Protein AF-A0A8J5BBD2-F1 (afdb_monomer_lite)

Structure (mmCIF, N/CA/C/O backbone):
data_AF-A0A8J5BBD2-F1
#
_entry.id   AF-A0A8J5BBD2-F1
#
loop_
_atom_site.group_PDB
_atom_site.id
_atom_site.type_symbol
_atom_site.label_atom_id
_atom_site.label_alt_id
_atom_site.label_comp_id
_atom_site.label_asym_id
_atom_site.label_entity_id
_atom_site.label_seq_id
_atom_site.pdbx_PDB_ins_code
_atom_site.Cartn_x
_atom_site.Cartn_y
_atom_site.Cartn_z
_atom_site.occupancy
_atom_site.B_iso_or_equiv
_atom_site.auth_seq_id
_atom_site.auth_comp_id
_atom_site.auth_asym_id
_atom_site.auth_atom_id
_atom_site.pdbx_PDB_model_num
ATOM 1 N N . MET A 1 1 ? -19.517 -0.567 21.849 1.00 60.59 1 MET A N 1
ATOM 2 C CA . MET A 1 1 ? -18.810 -1.798 21.430 1.00 60.59 1 MET A CA 1
ATOM 3 C C . MET A 1 1 ? -17.447 -1.810 22.095 1.00 60.59 1 MET A C 1
ATOM 5 O O . MET A 1 1 ? -16.846 -0.747 22.181 1.00 60.59 1 MET A O 1
ATOM 9 N N . LEU A 1 2 ? -16.994 -2.962 22.592 1.00 82.56 2 LEU A N 1
ATOM 10 C CA . LEU A 1 2 ? -15.661 -3.104 23.187 1.00 82.56 2 LEU A CA 1
ATOM 11 C C . LEU A 1 2 ? -14.593 -3.055 22.074 1.00 82.56 2 LEU A C 1
ATOM 13 O O . LEU A 1 2 ? -14.737 -3.802 21.104 1.00 82.56 2 LEU A O 1
ATOM 17 N N . PRO A 1 3 ? -13.552 -2.207 22.188 1.00 83.00 3 PRO A N 1
ATOM 18 C CA . PRO A 1 3 ? -12.470 -2.091 21.202 1.00 83.00 3 PRO A CA 1
ATOM 19 C C . PRO A 1 3 ? -11.831 -3.432 20.818 1.00 83.00 3 PRO A C 1
ATOM 21 O O . PRO A 1 3 ? -11.621 -3.709 19.642 1.00 83.00 3 PRO A O 1
ATOM 24 N N . GLU A 1 4 ? -11.633 -4.308 21.802 1.00 87.38 4 GLU A N 1
ATOM 25 C CA . GLU A 1 4 ? -11.024 -5.635 21.637 1.00 87.38 4 GLU A CA 1
ATOM 26 C C . GLU A 1 4 ? -11.840 -6.561 20.723 1.00 87.38 4 GLU A C 1
ATOM 28 O O . GLU A 1 4 ? -11.290 -7.353 19.958 1.00 87.38 4 GLU A O 1
ATOM 33 N N . LEU A 1 5 ? -13.173 -6.454 20.774 1.00 90.56 5 LEU A N 1
ATOM 34 C CA . LEU A 1 5 ? -14.051 -7.248 19.917 1.00 90.56 5 LEU A CA 1
ATOM 35 C C . LEU A 1 5 ? -13.937 -6.796 18.459 1.00 90.56 5 LEU A C 1
ATOM 37 O O . LEU A 1 5 ? -13.921 -7.631 17.559 1.00 90.56 5 LEU A O 1
ATOM 41 N N . ILE A 1 6 ? -13.838 -5.484 18.233 1.00 90.50 6 ILE A N 1
ATOM 42 C CA . ILE A 1 6 ? -13.680 -4.908 16.894 1.00 90.50 6 ILE A CA 1
ATOM 43 C C . ILE A 1 6 ? -12.354 -5.362 16.293 1.00 90.50 6 ILE A C 1
ATOM 45 O O . ILE A 1 6 ? -12.335 -5.829 15.160 1.00 90.50 6 ILE A O 1
ATOM 49 N N . GLU A 1 7 ? -11.266 -5.288 17.055 1.00 89.19 7 GLU A N 1
ATOM 50 C CA . GLU A 1 7 ? -9.947 -5.713 16.586 1.00 89.19 7 GLU A CA 1
ATOM 51 C C . GLU A 1 7 ? -9.931 -7.202 16.210 1.00 89.19 7 GLU A C 1
ATOM 53 O O . GLU A 1 7 ? -9.423 -7.576 15.153 1.00 89.19 7 GLU A O 1
ATOM 58 N N . ARG A 1 8 ? -10.598 -8.052 17.002 1.00 91.88 8 ARG A N 1
ATOM 59 C CA . ARG A 1 8 ? -10.740 -9.481 16.697 1.00 91.88 8 ARG A CA 1
ATOM 60 C C . ARG A 1 8 ? -11.561 -9.742 15.435 1.00 91.88 8 ARG A C 1
ATOM 62 O O . ARG A 1 8 ? -11.187 -10.606 14.648 1.00 91.88 8 ARG A O 1
ATOM 69 N N . ILE A 1 9 ? -12.645 -8.993 15.219 1.00 93.06 9 ILE A N 1
ATOM 70 C CA . ILE A 1 9 ? -13.438 -9.071 13.981 1.00 93.06 9 ILE A CA 1
ATOM 71 C C . ILE A 1 9 ? -12.584 -8.634 12.784 1.00 93.06 9 ILE A C 1
ATOM 73 O O . ILE A 1 9 ? -12.526 -9.351 11.789 1.00 93.06 9 ILE A O 1
ATOM 77 N N . CYS A 1 10 ? -11.857 -7.518 12.895 1.00 93.06 10 CYS A N 1
ATOM 78 C CA . CYS A 1 10 ? -10.941 -7.042 11.854 1.00 93.06 10 CYS A CA 1
ATOM 79 C C . CYS A 1 10 ? -9.817 -8.043 11.548 1.00 93.06 10 CYS A C 1
ATOM 81 O O . CYS A 1 10 ? -9.357 -8.114 10.412 1.00 93.06 10 CYS A O 1
ATOM 83 N N . GLY A 1 11 ? -9.421 -8.872 12.518 1.00 92.12 11 GLY A N 1
ATOM 84 C CA . GLY A 1 11 ? -8.495 -9.985 12.304 1.00 92.12 11 GLY A CA 1
ATOM 85 C C . GLY A 1 11 ? -8.996 -11.028 11.295 1.00 92.12 11 GLY A C 1
ATOM 86 O O . GLY A 1 11 ? -8.183 -11.684 10.646 1.00 92.12 11 GLY A O 1
ATOM 87 N N . HIS A 1 12 ? -10.309 -11.146 11.095 1.00 94.38 12 HIS A N 1
ATOM 88 C CA . HIS A 1 12 ? -10.918 -12.072 10.134 1.00 94.38 12 HIS A CA 1
ATOM 8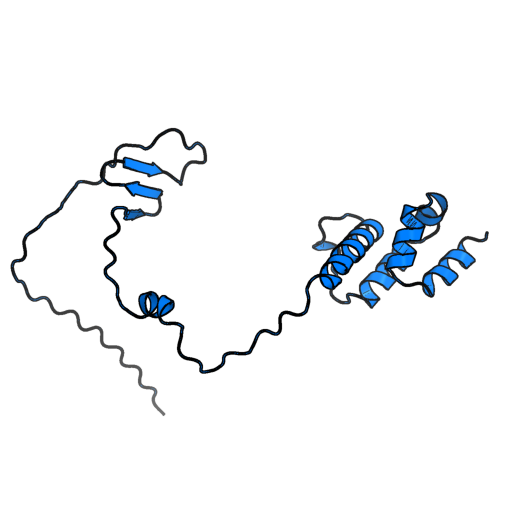9 C C . HIS A 1 12 ? -11.294 -11.430 8.792 1.00 94.38 12 HIS A C 1
ATOM 91 O O . HIS A 1 12 ? -11.623 -12.157 7.861 1.00 94.38 12 HIS A O 1
ATOM 97 N N . LEU A 1 13 ? -11.234 -10.103 8.681 1.00 94.00 13 LEU A N 1
ATOM 98 C CA . LEU A 1 13 ? -11.551 -9.378 7.449 1.00 94.00 13 LEU A CA 1
ATOM 99 C C . LEU A 1 13 ? -10.350 -9.312 6.497 1.00 94.00 13 LEU A C 1
ATOM 101 O O . LEU A 1 13 ? -9.197 -9.465 6.921 1.00 94.00 13 LEU A O 1
ATOM 105 N N . GLU A 1 14 ? -10.620 -9.066 5.217 1.00 92.88 14 GLU A N 1
ATOM 106 C CA . GLU A 1 14 ? -9.584 -8.772 4.223 1.00 92.88 14 GLU A CA 1
ATOM 107 C C . GLU A 1 14 ? -8.997 -7.371 4.440 1.00 92.88 14 GLU A C 1
ATOM 109 O O . GLU A 1 14 ? -9.616 -6.502 5.065 1.00 92.88 14 GLU A O 1
ATOM 114 N N . LEU A 1 15 ? -7.786 -7.127 3.927 1.00 94.00 15 LEU A N 1
ATOM 115 C CA . LEU A 1 15 ? -7.122 -5.833 4.087 1.00 94.00 15 LEU A CA 1
ATOM 116 C C . LEU A 1 15 ? -7.965 -4.686 3.510 1.00 94.00 15 LEU A C 1
ATOM 118 O O . LEU A 1 15 ? -8.046 -3.619 4.123 1.00 94.00 15 LEU A O 1
ATOM 122 N N . ALA A 1 16 ? -8.619 -4.919 2.368 1.00 93.31 16 ALA A N 1
ATOM 123 C CA . ALA A 1 16 ? -9.485 -3.943 1.714 1.00 93.31 16 ALA A CA 1
ATOM 124 C C . ALA A 1 16 ? -10.644 -3.503 2.622 1.00 93.31 16 ALA A C 1
ATOM 126 O O . ALA A 1 16 ? -10.824 -2.306 2.851 1.00 93.31 16 ALA A O 1
ATOM 127 N N . ASP A 1 17 ? -11.350 -4.456 3.233 1.00 94.06 17 ASP A N 1
ATOM 128 C CA . ASP A 1 17 ? -12.461 -4.177 4.148 1.00 94.06 17 ASP A CA 1
ATOM 129 C C . ASP A 1 17 ? -12.003 -3.401 5.386 1.00 94.06 17 ASP A C 1
ATOM 131 O O . ASP A 1 17 ? -12.654 -2.445 5.819 1.00 94.06 17 ASP A O 1
ATOM 135 N N . VAL A 1 18 ? -10.854 -3.780 5.958 1.00 94.56 18 VAL A N 1
ATOM 136 C CA . VAL A 1 18 ? -10.268 -3.087 7.114 1.00 94.56 18 VAL A CA 1
ATOM 137 C C . VAL A 1 18 ? -9.934 -1.637 6.758 1.00 94.56 18 VAL A C 1
ATOM 139 O O . VAL A 1 18 ? -10.244 -0.721 7.526 1.00 94.56 18 VAL A O 1
ATOM 142 N N . VAL A 1 19 ? -9.345 -1.400 5.584 1.00 94.81 19 VAL A N 1
ATOM 143 C CA . VAL A 1 19 ? -9.064 -0.051 5.076 1.00 94.81 19 VAL A CA 1
ATOM 144 C C . VAL A 1 19 ? -10.360 0.742 4.889 1.00 94.81 19 VAL A C 1
ATOM 146 O O . VAL A 1 19 ? -10.452 1.872 5.380 1.00 94.81 19 VAL A O 1
ATOM 149 N N . SER A 1 20 ? -11.383 0.162 4.256 1.00 94.50 20 SER A N 1
ATOM 150 C CA . SER A 1 20 ? -12.684 0.811 4.056 1.00 94.50 20 SER A CA 1
ATOM 151 C C . SER A 1 20 ? -13.357 1.173 5.384 1.00 94.50 20 SER A C 1
ATOM 153 O O . SER A 1 20 ? -13.852 2.292 5.551 1.00 94.50 20 SER A O 1
ATOM 155 N N . LEU A 1 21 ? -13.316 0.292 6.387 1.00 94.00 21 LEU A N 1
ATOM 156 C CA . LEU A 1 21 ? -13.835 0.580 7.728 1.00 94.00 21 LEU A CA 1
ATOM 157 C C . LEU A 1 21 ? -13.116 1.766 8.388 1.00 94.00 21 LEU A C 1
ATOM 159 O O . LEU A 1 21 ? -13.760 2.637 8.978 1.00 94.00 21 LEU A O 1
ATOM 163 N N . ARG A 1 22 ? -11.786 1.851 8.258 1.00 94.25 22 ARG A N 1
ATOM 164 C CA . ARG A 1 22 ? -11.008 2.979 8.801 1.00 94.25 22 ARG A CA 1
ATOM 165 C C . ARG A 1 22 ? -11.289 4.296 8.076 1.00 94.25 22 ARG A C 1
ATOM 167 O O . ARG A 1 22 ? -11.224 5.354 8.700 1.00 94.25 22 ARG A O 1
ATOM 174 N N . GLN A 1 23 ? -11.588 4.258 6.780 1.00 92.75 23 GLN A N 1
ATOM 175 C CA . GLN A 1 23 ? -11.899 5.455 5.991 1.00 92.75 23 GLN A CA 1
ATOM 176 C C . GLN A 1 23 ? -13.319 5.977 6.244 1.00 92.75 23 GLN A C 1
ATOM 178 O O . GLN A 1 23 ? -13.534 7.188 6.256 1.00 92.75 23 GLN A O 1
ATOM 183 N N . THR A 1 24 ? -14.276 5.081 6.488 1.00 93.44 24 THR A N 1
ATOM 184 C CA . THR A 1 24 ? -15.694 5.434 6.668 1.00 93.44 24 THR A CA 1
ATOM 185 C C . THR A 1 24 ? -16.002 6.061 8.025 1.00 93.44 24 THR A C 1
ATOM 187 O O . THR A 1 24 ? -16.897 6.899 8.118 1.00 93.44 24 THR A O 1
ATOM 190 N N . SER A 1 25 ? -15.273 5.702 9.088 1.00 93.12 25 SER A N 1
ATOM 191 C CA . SER A 1 25 ? -15.538 6.225 10.432 1.00 93.12 25 SER A CA 1
ATOM 192 C C . SER A 1 25 ? -14.275 6.568 11.211 1.00 93.12 25 SER A C 1
ATOM 194 O O . SER A 1 25 ? -13.361 5.755 11.360 1.00 93.12 25 SER A O 1
ATOM 196 N N . ARG A 1 26 ? -14.275 7.757 11.833 1.00 92.25 26 ARG A N 1
ATOM 197 C CA . ARG A 1 26 ? -13.212 8.178 12.764 1.00 92.25 26 ARG A CA 1
ATOM 198 C C . ARG A 1 26 ? -13.074 7.234 13.958 1.00 92.25 26 ARG A C 1
ATOM 200 O O . ARG A 1 26 ? -11.960 7.030 14.427 1.00 92.25 26 ARG A O 1
ATOM 207 N N . PHE A 1 27 ? -14.180 6.650 14.419 1.00 92.38 27 PHE A N 1
ATOM 208 C CA . PHE A 1 27 ? -14.172 5.696 15.526 1.00 92.38 27 PHE A CA 1
ATOM 209 C C . PHE A 1 27 ? -13.374 4.434 15.169 1.00 92.38 27 PHE A C 1
ATOM 211 O O . PHE A 1 27 ? -12.467 4.052 15.907 1.00 92.38 27 PHE A O 1
ATOM 218 N N . TYR A 1 28 ? -13.634 3.833 14.003 1.00 91.19 28 TYR A N 1
ATOM 219 C CA . TYR A 1 28 ? -12.882 2.663 13.535 1.00 91.19 28 TYR A CA 1
ATOM 220 C C . TYR A 1 28 ? -11.432 3.003 13.201 1.00 91.19 28 TYR A C 1
ATOM 222 O O . TYR A 1 28 ? -10.539 2.221 13.510 1.00 91.19 28 TYR A O 1
ATOM 230 N N . ARG A 1 29 ? -11.166 4.199 12.664 1.00 91.62 29 ARG A N 1
ATOM 231 C CA . ARG A 1 29 ? -9.795 4.666 12.423 1.00 91.62 29 ARG A CA 1
ATOM 232 C C . ARG A 1 29 ? -8.932 4.667 13.688 1.00 91.62 29 ARG A C 1
ATOM 234 O O . ARG A 1 29 ? -7.753 4.336 13.594 1.00 91.62 29 ARG A O 1
ATOM 241 N N . GLN A 1 30 ? -9.516 5.063 14.821 1.00 91.56 30 GLN A N 1
ATOM 242 C CA . GLN A 1 30 ? -8.848 5.116 16.126 1.00 91.56 30 GLN A CA 1
ATOM 243 C C . GLN A 1 30 ? -8.830 3.762 16.843 1.00 91.56 30 GLN A C 1
ATOM 245 O O . GLN A 1 30 ? -7.887 3.477 17.569 1.00 91.56 30 GLN A O 1
ATOM 250 N N . THR A 1 31 ? -9.869 2.947 16.652 1.00 92.88 31 THR A N 1
ATOM 251 C CA . THR A 1 31 ? -10.009 1.644 17.321 1.00 92.88 31 THR A CA 1
ATOM 252 C C . THR A 1 31 ? -9.133 0.568 16.680 1.00 92.88 31 THR A C 1
ATOM 254 O O . THR A 1 31 ? -8.596 -0.280 17.380 1.00 92.88 31 THR A O 1
ATOM 257 N N . ILE A 1 32 ? -8.985 0.591 15.353 1.00 93.19 32 ILE A N 1
ATOM 258 C CA . ILE A 1 32 ? -8.177 -0.384 14.617 1.00 93.19 32 ILE A CA 1
ATOM 259 C C . ILE A 1 32 ? -6.704 0.019 14.707 1.00 93.19 32 ILE A C 1
ATOM 261 O O . ILE A 1 32 ? -6.317 1.092 14.232 1.00 93.19 32 ILE A O 1
ATOM 265 N N . SER A 1 33 ? -5.895 -0.858 15.300 1.00 93.81 33 SER A N 1
ATOM 266 C CA . SER A 1 33 ? -4.471 -0.633 15.531 1.00 93.81 33 SER A CA 1
ATOM 267 C C . SER A 1 33 ? -3.658 -0.621 14.230 1.00 93.81 33 SER A C 1
ATOM 269 O O . SER A 1 33 ? -3.951 -1.328 13.264 1.00 93.81 33 SER A O 1
ATOM 271 N N . GLU A 1 34 ? -2.588 0.178 14.207 1.00 94.25 34 GLU A N 1
ATOM 272 C CA . GLU A 1 34 ? -1.633 0.189 13.089 1.00 94.25 34 GLU A CA 1
ATOM 273 C C . GLU A 1 34 ? -0.899 -1.155 12.953 1.00 94.25 34 GLU A C 1
ATOM 275 O O . GLU A 1 34 ? -0.560 -1.552 11.841 1.00 94.25 34 GLU A O 1
ATOM 280 N N . SER A 1 35 ? -0.703 -1.885 14.058 1.00 94.50 35 SER A N 1
ATOM 281 C CA . SER A 1 35 ? -0.127 -3.234 14.054 1.00 94.50 35 SER A CA 1
ATOM 282 C C . SER A 1 35 ? -0.996 -4.228 13.294 1.00 94.50 35 SER A C 1
ATOM 284 O O . SER A 1 35 ? -0.467 -4.961 12.468 1.00 94.50 35 SER A O 1
ATOM 286 N N . LEU A 1 36 ? -2.320 -4.210 13.494 1.00 94.69 36 LEU A N 1
ATOM 287 C CA . LEU A 1 36 ? -3.224 -5.097 12.759 1.00 94.69 36 LEU A CA 1
ATOM 288 C C . LEU A 1 36 ? -3.171 -4.814 11.255 1.00 94.69 36 LEU A C 1
ATOM 290 O O . LEU A 1 36 ? -3.122 -5.741 10.450 1.00 94.69 36 LEU A O 1
ATOM 294 N N . VAL A 1 37 ? -3.146 -3.534 10.870 1.00 95.06 37 VAL A N 1
ATOM 295 C CA . VAL A 1 37 ? -3.056 -3.137 9.457 1.00 95.06 37 VAL A CA 1
ATOM 296 C C . VAL A 1 37 ? -1.722 -3.555 8.847 1.00 95.06 37 VAL A C 1
ATOM 298 O O . VAL A 1 37 ? -1.707 -4.072 7.733 1.00 95.06 37 VAL A O 1
ATOM 301 N N . ARG A 1 38 ? -0.615 -3.380 9.575 1.00 95.12 38 ARG A N 1
ATOM 302 C CA . ARG A 1 38 ? 0.701 -3.875 9.163 1.00 95.12 38 ARG A CA 1
ATOM 303 C C . ARG A 1 38 ? 0.675 -5.383 8.940 1.00 95.12 38 ARG A C 1
ATOM 305 O O . ARG A 1 38 ? 1.112 -5.839 7.892 1.00 95.12 38 ARG A O 1
ATOM 312 N N . ASP A 1 39 ? 0.183 -6.144 9.911 1.00 95.25 39 ASP A N 1
ATOM 313 C CA . ASP A 1 39 ? 0.211 -7.606 9.860 1.00 95.25 39 ASP A CA 1
ATOM 314 C C . ASP A 1 39 ? -0.642 -8.123 8.689 1.00 95.25 39 ASP A C 1
ATOM 316 O O . ASP A 1 39 ? -0.215 -9.014 7.958 1.00 95.25 39 ASP A O 1
ATOM 320 N N . LYS A 1 40 ? -1.797 -7.492 8.437 1.00 94.81 40 LYS A N 1
ATOM 321 C CA . LYS A 1 40 ? -2.635 -7.763 7.259 1.00 94.81 40 LYS A CA 1
ATOM 322 C C . LYS A 1 40 ? -1.947 -7.395 5.943 1.00 94.81 40 LYS A C 1
ATOM 324 O O . LYS A 1 40 ? -2.011 -8.168 4.994 1.00 94.81 40 LYS A O 1
ATOM 329 N N . LEU A 1 41 ? -1.265 -6.251 5.880 1.00 93.88 41 LEU A N 1
ATOM 330 C CA . LEU A 1 41 ? -0.525 -5.838 4.686 1.00 93.88 41 LEU A CA 1
ATOM 331 C C . LEU A 1 41 ? 0.625 -6.799 4.377 1.00 93.88 41 LEU A C 1
ATOM 333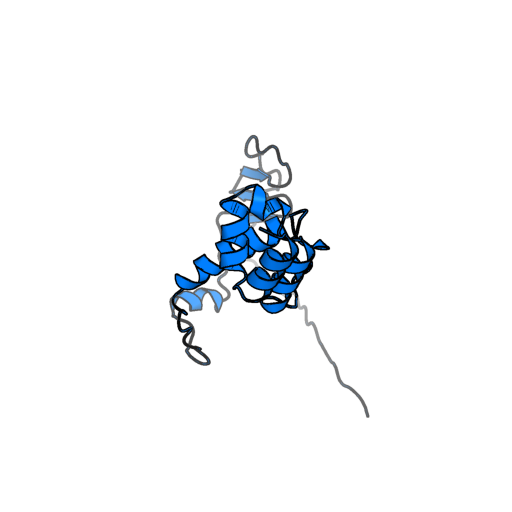 O O . LEU A 1 41 ? 0.795 -7.188 3.228 1.00 93.88 41 LEU A O 1
ATOM 337 N N . LEU A 1 42 ? 1.380 -7.219 5.392 1.00 93.81 42 LEU A N 1
ATOM 338 C CA . LEU A 1 42 ? 2.485 -8.165 5.230 1.00 93.81 42 LEU A CA 1
ATOM 339 C C . LEU A 1 42 ? 2.007 -9.583 4.900 1.00 93.81 42 LEU A C 1
ATOM 341 O O . LEU A 1 42 ? 2.734 -10.332 4.253 1.00 93.81 42 LEU A O 1
ATOM 345 N N . GLN A 1 43 ? 0.788 -9.951 5.305 1.00 93.56 43 GLN A N 1
ATOM 346 C CA . GLN A 1 43 ? 0.167 -11.207 4.891 1.00 93.56 43 GLN A CA 1
ATOM 347 C C . GLN A 1 43 ? -0.091 -11.240 3.375 1.00 93.56 43 GLN A C 1
ATOM 349 O O . GLN A 1 43 ? 0.076 -12.291 2.760 1.00 93.56 43 GLN A O 1
ATOM 354 N N . GLU A 1 44 ? -0.477 -10.112 2.771 1.00 90.81 44 GLU A N 1
ATOM 355 C CA . GLU A 1 44 ? -0.676 -10.006 1.318 1.00 90.81 44 GLU A CA 1
ATOM 356 C C . GLU A 1 44 ? 0.621 -9.690 0.552 1.00 90.81 44 GLU A C 1
ATOM 358 O O . GLU A 1 44 ? 0.813 -10.175 -0.560 1.00 90.81 44 GLU A O 1
ATOM 363 N N . CYS A 1 45 ? 1.528 -8.908 1.143 1.00 90.00 45 CYS A N 1
ATOM 364 C CA . CYS A 1 45 ? 2.800 -8.500 0.549 1.00 90.00 45 CYS A CA 1
ATOM 365 C C . CYS A 1 45 ? 3.957 -8.653 1.560 1.00 90.00 45 CYS A C 1
ATOM 367 O O . CYS A 1 45 ? 4.317 -7.690 2.247 1.00 90.00 45 CYS A O 1
ATOM 369 N N . PRO A 1 46 ? 4.582 -9.844 1.646 1.00 91.31 46 PRO A N 1
ATOM 370 C CA . PRO A 1 46 ? 5.621 -10.136 2.642 1.00 91.31 46 PRO A CA 1
ATOM 371 C C . PRO A 1 46 ? 6.878 -9.264 2.540 1.00 91.31 46 PRO A C 1
ATOM 373 O O . PRO A 1 46 ? 7.591 -9.090 3.525 1.00 91.31 46 PRO A O 1
ATOM 376 N N . TYR A 1 47 ? 7.151 -8.716 1.355 1.00 89.69 47 TYR A N 1
ATOM 377 C CA . TYR A 1 47 ? 8.336 -7.901 1.068 1.00 89.69 47 TYR A CA 1
ATOM 378 C C . TYR A 1 47 ? 8.081 -6.394 1.208 1.00 89.69 47 TYR A C 1
ATOM 380 O O . TYR A 1 47 ? 8.907 -5.581 0.793 1.00 89.69 47 TYR A O 1
ATOM 388 N N . TYR A 1 48 ? 6.930 -5.991 1.757 1.00 89.88 48 TYR A N 1
ATOM 389 C CA . TYR A 1 48 ? 6.627 -4.577 1.932 1.00 89.88 48 TYR A CA 1
ATOM 390 C C . TYR A 1 48 ? 7.472 -3.973 3.060 1.00 89.88 48 TYR A C 1
ATOM 392 O O . TYR A 1 48 ? 7.301 -4.293 4.238 1.00 89.88 48 TYR A O 1
ATOM 400 N N . HIS A 1 49 ? 8.343 -3.028 2.712 1.00 89.69 49 HIS A N 1
ATOM 401 C CA . HIS A 1 49 ? 9.167 -2.296 3.669 1.00 89.69 49 HIS A CA 1
ATOM 402 C C . HIS A 1 49 ? 8.681 -0.853 3.800 1.00 89.69 49 HIS A C 1
ATOM 404 O O . HIS A 1 49 ? 8.712 -0.078 2.846 1.00 89.69 49 HIS A O 1
ATOM 410 N N . MET A 1 50 ? 8.263 -0.467 5.010 1.00 87.75 50 MET A N 1
ATOM 411 C CA . MET A 1 50 ? 7.780 0.894 5.275 1.00 87.75 50 MET A CA 1
ATOM 412 C C . MET A 1 50 ? 8.873 1.956 5.097 1.00 87.75 50 MET A C 1
ATOM 414 O O . MET A 1 50 ? 8.559 3.083 4.746 1.00 87.75 50 MET A O 1
ATOM 418 N N . GLU A 1 51 ? 10.145 1.605 5.282 1.00 89.44 51 GLU A N 1
ATOM 419 C CA . GLU A 1 51 ? 11.280 2.532 5.141 1.00 89.44 51 GLU A CA 1
ATOM 420 C C . GLU A 1 51 ? 11.462 3.054 3.709 1.00 89.44 51 GLU A C 1
ATOM 422 O O . GLU A 1 51 ? 11.968 4.155 3.515 1.00 89.44 51 GLU A O 1
ATOM 427 N N . TYR A 1 52 ? 11.016 2.286 2.712 1.00 87.19 52 TYR A N 1
ATOM 428 C CA . TYR A 1 52 ? 11.058 2.679 1.301 1.00 87.19 52 TYR A CA 1
ATOM 429 C C . TYR A 1 52 ? 9.743 3.303 0.823 1.00 87.19 52 TYR A C 1
ATOM 431 O O . TYR A 1 52 ? 9.639 3.750 -0.317 1.00 87.19 52 TYR A O 1
ATOM 439 N N . SER A 1 53 ? 8.727 3.331 1.686 1.00 86.44 53 SER A N 1
ATOM 440 C CA . SER A 1 53 ? 7.438 3.937 1.389 1.00 86.44 53 SER A CA 1
ATOM 441 C C . SER A 1 53 ? 7.512 5.452 1.559 1.00 86.44 53 SER A C 1
ATOM 443 O O . SER A 1 53 ? 8.057 5.964 2.532 1.00 86.44 53 SER A O 1
ATOM 445 N N . GLN A 1 54 ? 6.861 6.186 0.658 1.00 88.75 54 GLN A N 1
ATOM 446 C CA . GLN A 1 54 ? 6.653 7.633 0.792 1.00 88.75 54 GLN A CA 1
ATOM 447 C C . GLN A 1 54 ? 5.666 8.013 1.915 1.00 88.75 54 GLN A C 1
ATOM 449 O O . GLN A 1 54 ? 5.445 9.194 2.187 1.00 88.75 54 GLN A O 1
ATOM 454 N N . TYR A 1 55 ? 5.037 7.024 2.555 1.00 90.12 55 TYR A N 1
ATOM 455 C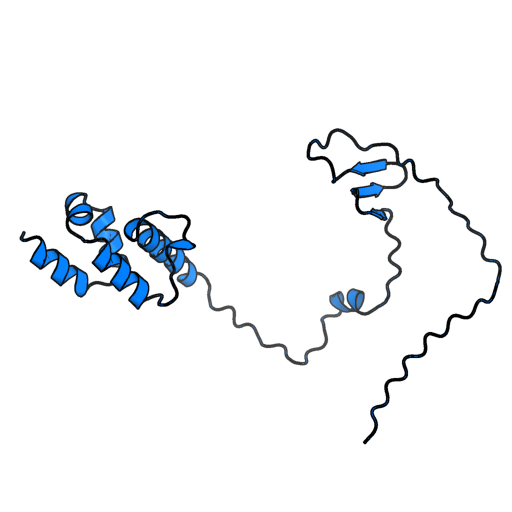 CA . TYR A 1 55 ? 4.016 7.222 3.579 1.00 90.12 55 TYR A CA 1
ATOM 456 C C . TYR A 1 55 ? 4.538 6.933 4.985 1.00 90.12 55 TYR A C 1
ATOM 458 O O . TYR A 1 55 ? 5.287 5.989 5.211 1.00 90.12 55 TYR A O 1
ATOM 466 N N . SER A 1 56 ? 4.047 7.708 5.954 1.00 89.50 56 SER A N 1
ATOM 467 C CA . SER A 1 56 ? 4.483 7.664 7.354 1.00 89.50 56 SER A CA 1
ATOM 468 C C . SER A 1 56 ? 3.670 6.738 8.266 1.00 89.50 56 SER A C 1
ATOM 470 O O . SER A 1 56 ? 3.972 6.640 9.454 1.00 89.50 56 SER A O 1
ATOM 472 N N . SER A 1 57 ? 2.623 6.079 7.759 1.00 93.19 57 SER A N 1
ATOM 473 C CA . SER A 1 57 ? 1.802 5.157 8.556 1.00 93.19 57 SER A CA 1
ATOM 474 C C . SER A 1 57 ? 1.377 3.938 7.752 1.00 93.19 57 SER A C 1
ATOM 476 O O . SER A 1 57 ? 1.117 4.043 6.550 1.00 93.19 57 SER A O 1
ATOM 478 N N . TRP A 1 58 ? 1.243 2.799 8.432 1.00 94.62 58 TRP A N 1
ATOM 479 C CA . TRP A 1 58 ? 0.765 1.552 7.839 1.00 94.62 58 TRP A CA 1
ATOM 480 C C . TRP A 1 58 ? -0.661 1.695 7.321 1.00 94.62 58 TRP A C 1
ATOM 482 O O . TRP A 1 58 ? -0.979 1.167 6.260 1.00 94.62 58 TRP A O 1
ATOM 492 N N . GLY A 1 59 ? -1.495 2.478 8.009 1.00 93.25 59 GLY A N 1
ATOM 493 C CA . GLY A 1 59 ? -2.826 2.855 7.545 1.00 93.25 59 GLY A CA 1
ATOM 494 C C . GLY A 1 59 ? -2.831 3.504 6.166 1.00 93.25 59 GLY A C 1
ATOM 495 O O . GLY A 1 59 ? -3.608 3.103 5.299 1.00 93.25 59 GLY A O 1
ATOM 496 N N . THR A 1 60 ? -1.961 4.491 5.951 1.00 93.25 60 THR A N 1
ATOM 497 C CA . THR A 1 60 ? -1.849 5.167 4.653 1.00 93.25 60 THR A CA 1
ATOM 498 C C . THR A 1 60 ? -1.234 4.246 3.599 1.00 93.25 60 THR A C 1
ATOM 500 O O . THR A 1 60 ? -1.762 4.180 2.492 1.00 93.25 60 THR A O 1
ATOM 503 N N . CYS A 1 61 ? -0.185 3.490 3.944 1.00 93.44 61 CYS A N 1
ATOM 504 C CA . CYS A 1 61 ? 0.418 2.487 3.057 1.00 93.44 61 CYS A CA 1
ATOM 505 C C . CYS A 1 61 ? -0.622 1.481 2.550 1.00 93.44 61 CYS A C 1
ATOM 507 O O . CYS A 1 61 ? -0.762 1.291 1.348 1.00 93.44 61 CYS A O 1
ATOM 509 N N . ALA A 1 62 ? -1.391 0.882 3.462 1.00 93.75 62 ALA A N 1
ATOM 510 C CA . ALA A 1 62 ? -2.419 -0.095 3.129 1.00 93.75 62 ALA A CA 1
ATOM 511 C C . ALA A 1 62 ? -3.532 0.505 2.263 1.00 93.75 62 ALA A C 1
ATOM 513 O O . ALA A 1 62 ? -3.984 -0.137 1.321 1.00 93.75 62 ALA A O 1
ATOM 514 N N . ALA A 1 63 ? -3.947 1.746 2.536 1.00 93.06 63 ALA A N 1
ATOM 515 C CA . ALA A 1 63 ? -4.944 2.426 1.715 1.00 93.06 63 ALA A CA 1
ATOM 516 C C . ALA A 1 63 ? -4.476 2.627 0.268 1.00 93.06 63 ALA A C 1
ATOM 518 O O . ALA A 1 63 ? -5.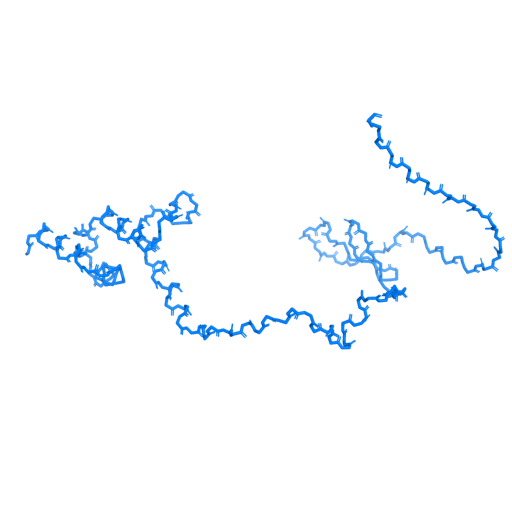261 2.446 -0.661 1.00 93.06 63 ALA A O 1
ATOM 519 N N . HIS A 1 64 ? -3.204 2.977 0.084 1.00 91.75 64 HIS A N 1
ATOM 520 C CA . HIS A 1 64 ? -2.605 3.098 -1.239 1.00 91.75 64 HIS A CA 1
ATOM 521 C C . HIS A 1 64 ? -2.432 1.744 -1.920 1.00 91.75 64 HIS A C 1
ATOM 523 O O . HIS A 1 64 ? -2.855 1.597 -3.059 1.00 91.75 64 HIS A O 1
ATOM 529 N N . TYR A 1 65 ? -1.918 0.746 -1.204 1.00 91.31 65 TYR A N 1
ATOM 530 C CA . TYR A 1 65 ? -1.770 -0.612 -1.718 1.00 91.31 65 TYR A CA 1
ATOM 531 C C . TYR A 1 65 ? -3.100 -1.184 -2.226 1.00 91.31 65 TYR A C 1
ATOM 533 O O . TYR A 1 65 ? -3.173 -1.647 -3.358 1.00 91.31 65 TYR A O 1
ATOM 541 N N . VAL A 1 66 ? -4.173 -1.095 -1.431 1.00 91.88 66 VAL A N 1
ATOM 542 C CA . VAL A 1 66 ? -5.507 -1.581 -1.825 1.00 91.88 66 VAL A CA 1
ATOM 543 C C . VAL A 1 66 ? -6.021 -0.835 -3.055 1.00 91.88 66 VAL A C 1
ATOM 545 O O . VAL A 1 66 ? -6.544 -1.453 -3.979 1.00 91.88 66 VAL A O 1
ATOM 548 N N . ARG A 1 67 ? -5.861 0.491 -3.088 1.00 88.81 67 ARG A N 1
ATOM 549 C CA . ARG A 1 67 ? -6.295 1.308 -4.224 1.00 88.81 67 ARG A CA 1
ATOM 550 C C . ARG A 1 67 ? -5.560 0.928 -5.507 1.00 88.81 67 ARG A C 1
ATOM 552 O O . ARG A 1 67 ? -6.203 0.832 -6.544 1.00 88.81 67 ARG A O 1
ATOM 559 N N . ASP A 1 68 ? -4.252 0.719 -5.431 1.00 84.06 68 ASP A N 1
ATOM 560 C CA . ASP A 1 68 ? -3.417 0.427 -6.594 1.00 84.06 68 ASP A CA 1
ATOM 561 C C . ASP A 1 68 ? -3.617 -1.036 -7.057 1.00 84.06 68 ASP A C 1
ATOM 563 O O . ASP A 1 68 ? -3.750 -1.280 -8.250 1.00 84.06 68 ASP A O 1
ATOM 567 N N . LYS A 1 69 ? -3.819 -1.990 -6.134 1.00 78.19 69 LYS A N 1
ATOM 568 C CA . LYS A 1 69 ? -4.189 -3.391 -6.437 1.00 78.19 69 LYS A CA 1
ATOM 569 C C . LYS A 1 69 ? -5.514 -3.513 -7.200 1.00 78.19 69 LYS A C 1
ATOM 571 O O . LYS A 1 69 ? -5.689 -4.420 -8.007 1.00 78.19 69 LYS A O 1
ATOM 576 N N . HIS A 1 70 ? -6.461 -2.599 -6.981 1.00 59.94 70 HIS A N 1
ATOM 577 C CA . HIS A 1 70 ? -7.706 -2.573 -7.756 1.00 59.94 70 HIS A CA 1
ATOM 578 C C . HIS A 1 70 ? -7.503 -2.185 -9.232 1.00 59.94 70 HIS A C 1
ATOM 580 O O . HIS A 1 70 ? -8.386 -2.474 -10.041 1.00 59.94 70 HIS A O 1
ATOM 586 N N . PHE A 1 71 ? -6.367 -1.582 -9.605 1.00 53.25 71 PHE A N 1
ATOM 587 C CA . PHE A 1 71 ? -6.044 -1.313 -11.011 1.00 53.25 71 PHE A CA 1
ATOM 588 C C . PHE A 1 71 ? -5.541 -2.554 -11.759 1.00 53.25 71 PHE A C 1
ATOM 590 O O . PHE A 1 71 ? -5.755 -2.637 -12.967 1.00 53.25 71 PHE A O 1
ATOM 597 N N . ASP A 1 72 ? -4.986 -3.553 -11.067 1.00 52.38 72 ASP A N 1
ATOM 598 C CA . ASP A 1 72 ? -4.522 -4.796 -11.703 1.00 52.38 72 ASP A CA 1
ATOM 599 C C . ASP A 1 72 ? -5.676 -5.667 -12.229 1.00 52.38 72 ASP A C 1
ATOM 601 O O . ASP A 1 72 ? -5.463 -6.539 -13.062 1.00 52.38 72 ASP A O 1
ATOM 605 N N . VAL A 1 73 ? -6.922 -5.409 -11.811 1.00 53.03 73 VAL A N 1
ATOM 606 C CA . VAL A 1 73 ? -8.112 -6.104 -12.344 1.00 53.03 73 VAL A CA 1
ATOM 607 C C . VAL A 1 73 ? -8.459 -5.640 -13.770 1.00 53.03 73 VAL A C 1
ATOM 609 O O . VAL A 1 73 ? -9.156 -6.348 -14.488 1.00 53.03 73 VAL A O 1
ATOM 612 N N . PHE A 1 74 ? -7.973 -4.470 -14.201 1.00 47.03 74 PHE A N 1
ATOM 613 C CA . PHE A 1 74 ? -8.203 -3.940 -15.554 1.00 47.03 74 PHE A CA 1
ATOM 614 C C . PHE A 1 74 ? -7.068 -4.224 -16.536 1.00 47.03 74 PHE A C 1
ATOM 616 O O . PHE A 1 74 ? -7.200 -3.917 -17.722 1.00 47.03 74 PHE A O 1
ATOM 623 N N . ILE A 1 75 ? -5.968 -4.811 -16.070 1.00 50.19 75 ILE A N 1
ATOM 624 C CA . ILE A 1 75 ? -4.965 -5.372 -16.960 1.00 50.19 75 ILE A CA 1
ATOM 625 C C . ILE A 1 75 ? -5.415 -6.809 -17.195 1.00 50.19 75 ILE A C 1
ATOM 627 O O . ILE A 1 75 ? -5.061 -7.709 -16.435 1.00 50.19 75 ILE A O 1
ATOM 631 N N . ASP A 1 76 ? -6.229 -7.018 -18.239 1.00 53.56 76 ASP A N 1
ATOM 632 C CA . ASP A 1 76 ? -6.290 -8.337 -18.875 1.00 53.56 76 ASP A CA 1
ATOM 633 C C . ASP A 1 76 ? -4.839 -8.812 -18.977 1.00 53.56 76 ASP A C 1
ATOM 635 O O . ASP A 1 76 ? -4.013 -8.034 -19.475 1.00 53.56 76 ASP A O 1
ATOM 639 N N . PRO A 1 77 ? -4.478 -9.999 -18.457 1.00 54.81 77 PRO A N 1
ATOM 640 C CA . PRO A 1 77 ? -3.141 -10.5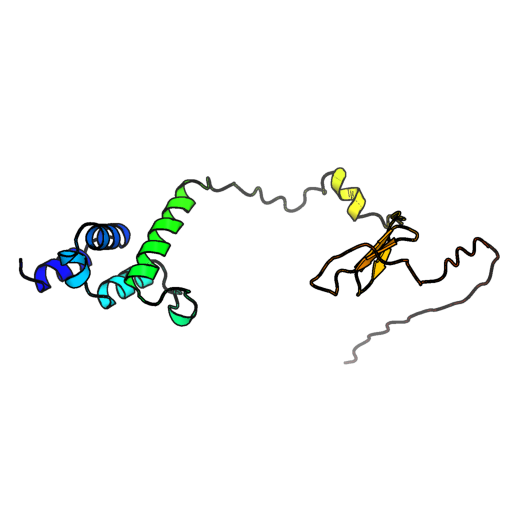16 -18.645 1.00 54.81 77 PRO A CA 1
ATOM 641 C C . PRO A 1 77 ? -2.945 -10.589 -20.151 1.00 54.81 77 PRO A C 1
ATOM 643 O O . PRO A 1 77 ? -3.482 -11.473 -20.814 1.00 54.81 77 PRO A O 1
ATOM 646 N N . VAL A 1 78 ? -2.244 -9.595 -20.699 1.00 57.00 78 VAL A N 1
ATOM 647 C CA . VAL A 1 78 ? -1.807 -9.605 -22.080 1.00 57.00 78 VAL A CA 1
ATOM 648 C C . VAL A 1 78 ? -0.979 -10.867 -22.144 1.00 57.00 78 VAL A C 1
ATOM 650 O O . VAL A 1 78 ? 0.088 -10.940 -21.531 1.00 57.00 78 VAL A O 1
ATOM 653 N N . GLU A 1 79 ? -1.531 -11.898 -22.776 1.00 55.28 79 GLU A N 1
ATOM 654 C CA . GLU A 1 79 ? -0.790 -13.090 -23.126 1.00 55.28 79 GLU A CA 1
ATOM 655 C C . GLU A 1 79 ? 0.379 -12.590 -23.967 1.00 55.28 79 GLU A C 1
ATOM 657 O O . GLU A 1 79 ? 0.243 -12.302 -25.155 1.00 55.28 79 GLU A O 1
ATOM 662 N N . PHE A 1 80 ? 1.528 -12.391 -23.325 1.00 53.06 80 PHE A N 1
ATOM 663 C CA . PHE A 1 80 ? 2.767 -12.168 -24.033 1.00 53.06 80 PHE A CA 1
ATOM 664 C C . PHE A 1 80 ? 3.060 -13.492 -24.718 1.00 53.06 80 PHE A C 1
ATOM 666 O O . PHE A 1 80 ? 3.619 -14.413 -24.118 1.00 53.06 80 PHE A O 1
ATOM 673 N N . SER A 1 81 ? 2.623 -13.597 -25.972 1.00 57.06 81 SER A N 1
ATOM 674 C CA . SER A 1 81 ? 3.064 -14.636 -26.880 1.00 57.06 81 SER A CA 1
ATOM 675 C C . SER A 1 81 ? 4.583 -14.619 -26.836 1.00 57.06 81 SER A C 1
ATOM 677 O O . SER A 1 81 ? 5.243 -13.659 -27.237 1.00 57.06 81 SER A O 1
ATOM 679 N N . THR A 1 82 ? 5.146 -15.658 -26.232 1.00 61.44 82 THR A N 1
ATOM 680 C CA . THR A 1 82 ? 6.586 -15.811 -26.101 1.00 61.44 82 THR A CA 1
ATOM 681 C C . THR A 1 82 ? 7.096 -16.097 -27.507 1.00 61.44 82 THR A C 1
ATOM 683 O O . THR A 1 82 ? 7.113 -17.237 -27.959 1.00 61.44 82 THR A O 1
ATOM 686 N N . HIS A 1 83 ? 7.420 -15.045 -28.257 1.00 56.03 83 HIS A N 1
ATOM 687 C CA . HIS A 1 83 ? 8.010 -15.153 -29.585 1.00 56.03 83 HIS A CA 1
ATOM 688 C C . HIS A 1 83 ? 9.496 -15.479 -29.437 1.00 56.03 83 HIS A C 1
ATOM 690 O O . HIS A 1 83 ? 10.363 -14.677 -29.771 1.00 56.03 83 HIS A O 1
ATOM 696 N N . THR A 1 84 ? 9.807 -16.650 -28.889 1.00 58.84 84 THR A N 1
ATOM 697 C CA . THR A 1 84 ? 11.143 -17.226 -29.020 1.00 58.84 84 THR A CA 1
ATOM 698 C C . THR A 1 84 ? 11.242 -17.795 -30.432 1.00 58.84 84 THR A C 1
ATOM 700 O O . THR A 1 84 ? 10.451 -18.658 -30.805 1.00 58.84 84 THR A O 1
ATOM 703 N N . ASP A 1 85 ? 12.176 -17.259 -31.218 1.00 60.84 85 ASP A N 1
ATOM 704 C CA . ASP A 1 85 ? 12.594 -17.728 -32.551 1.00 60.84 85 ASP A CA 1
ATOM 705 C C . ASP A 1 85 ? 11.772 -17.270 -33.769 1.00 60.84 85 ASP A C 1
ATOM 707 O O . ASP A 1 85 ? 11.948 -17.793 -34.870 1.00 60.84 85 ASP A O 1
ATOM 711 N N . SER A 1 86 ? 10.919 -16.249 -33.636 1.00 66.69 86 SER A N 1
ATOM 712 C CA . SER A 1 86 ? 10.372 -15.567 -34.821 1.00 66.69 86 SER A CA 1
ATOM 713 C C . SER A 1 86 ? 11.375 -14.526 -35.338 1.00 66.69 86 SER A C 1
ATOM 715 O O . SER A 1 86 ? 11.908 -13.769 -34.524 1.00 66.69 86 SER A O 1
ATOM 717 N N . PRO A 1 87 ? 11.652 -14.455 -36.656 1.00 69.06 87 PRO A N 1
ATOM 718 C CA . PRO A 1 87 ? 12.480 -13.386 -37.200 1.00 69.06 87 PRO A CA 1
ATOM 719 C C . PRO A 1 87 ? 11.852 -12.036 -36.852 1.00 69.06 87 PRO A C 1
ATOM 721 O O . PRO A 1 87 ? 10.624 -11.899 -36.843 1.00 69.06 87 PRO A O 1
ATOM 724 N N . LEU A 1 88 ? 12.699 -11.055 -36.538 1.00 66.88 88 LEU A N 1
ATOM 725 C CA . LEU A 1 88 ? 12.240 -9.700 -36.258 1.00 66.88 88 LEU A CA 1
ATOM 726 C C . LEU A 1 88 ? 11.373 -9.203 -37.432 1.00 66.88 88 LEU A C 1
ATOM 728 O O . LEU A 1 88 ? 11.706 -9.486 -38.586 1.00 66.88 88 LEU A O 1
ATOM 732 N N . PRO A 1 89 ? 10.264 -8.487 -37.171 1.00 74.50 89 PRO A N 1
ATOM 733 C CA . PRO A 1 89 ? 9.475 -7.883 -38.240 1.00 74.50 89 PRO A CA 1
ATOM 734 C C . PRO A 1 89 ? 10.363 -7.017 -39.141 1.00 74.50 89 PRO A C 1
ATOM 736 O O . PRO A 1 89 ? 11.299 -6.394 -38.644 1.00 74.50 89 PRO A O 1
ATOM 739 N N . ALA A 1 90 ? 10.058 -6.939 -40.440 1.00 66.44 90 ALA A N 1
ATOM 740 C CA . ALA A 1 90 ? 10.893 -6.242 -41.430 1.00 66.44 90 ALA A CA 1
ATOM 741 C C . ALA A 1 90 ? 11.234 -4.787 -41.038 1.00 66.44 90 ALA A C 1
ATOM 743 O O . ALA A 1 90 ? 12.321 -4.295 -41.326 1.00 66.44 90 ALA A O 1
ATOM 744 N N . ASP A 1 91 ? 10.351 -4.121 -40.290 1.00 64.44 91 ASP A N 1
ATOM 745 C CA . ASP A 1 91 ? 10.565 -2.761 -39.778 1.00 64.44 91 ASP A CA 1
ATOM 746 C C . ASP A 1 91 ? 11.772 -2.647 -38.820 1.00 64.44 91 ASP A C 1
ATOM 748 O O . ASP A 1 91 ? 12.350 -1.571 -38.653 1.00 64.44 91 ASP A O 1
ATOM 752 N N . PHE A 1 92 ? 12.192 -3.759 -38.212 1.00 65.75 92 PHE A N 1
ATOM 753 C CA . PHE A 1 92 ? 13.339 -3.851 -37.308 1.00 65.75 92 PHE A CA 1
ATOM 754 C C . PHE A 1 92 ? 14.643 -4.226 -38.026 1.00 65.75 92 PHE A C 1
ATOM 756 O O . PHE A 1 92 ? 15.705 -4.103 -37.419 1.00 65.75 92 PHE A O 1
ATOM 763 N N . GLU A 1 93 ? 14.614 -4.599 -39.314 1.00 63.91 93 GLU A N 1
ATOM 764 C CA . GLU A 1 93 ? 15.839 -4.838 -40.101 1.00 63.91 93 GLU A CA 1
ATOM 765 C C . GLU A 1 93 ? 16.723 -3.587 -40.159 1.00 63.91 93 GLU A C 1
ATOM 767 O O . GLU A 1 93 ? 17.948 -3.682 -40.219 1.00 63.91 93 GLU A O 1
ATOM 772 N N . CYS A 1 94 ? 16.117 -2.403 -40.032 1.00 60.84 94 CYS A N 1
ATOM 773 C CA . CYS A 1 94 ? 16.836 -1.136 -39.989 1.00 60.84 94 CYS A CA 1
ATOM 774 C C . CYS A 1 94 ? 17.735 -0.954 -38.751 1.00 60.84 94 CYS A C 1
ATOM 776 O O . CYS A 1 94 ? 18.551 -0.033 -38.740 1.00 60.84 94 CYS A O 1
ATOM 778 N N . LEU A 1 95 ? 17.586 -1.806 -37.728 1.00 60.84 95 LEU A N 1
ATOM 779 C CA . LEU A 1 95 ? 18.465 -1.885 -36.556 1.00 60.84 95 LEU A CA 1
ATOM 780 C C . LEU A 1 95 ? 19.608 -2.894 -36.744 1.00 60.84 95 LEU A C 1
ATOM 782 O O . LEU A 1 95 ? 20.557 -2.887 -35.967 1.00 60.84 95 LEU A O 1
ATOM 786 N N . CYS A 1 96 ? 19.503 -3.779 -37.739 1.00 62.78 96 CYS A N 1
ATOM 787 C CA . CYS A 1 96 ? 20.461 -4.855 -37.999 1.00 62.78 96 CYS A CA 1
ATOM 788 C C . CYS A 1 96 ? 21.459 -4.520 -39.115 1.00 62.78 96 CYS A C 1
ATOM 790 O O . CYS A 1 96 ? 22.405 -5.270 -39.340 1.00 62.78 96 CYS A O 1
ATOM 792 N N . THR A 1 97 ? 21.255 -3.411 -39.818 1.00 60.50 97 THR A N 1
ATOM 793 C CA . THR A 1 97 ? 22.209 -2.862 -40.782 1.00 60.50 97 THR A CA 1
ATOM 794 C C . THR A 1 97 ? 22.982 -1.715 -40.145 1.00 60.50 97 THR A C 1
ATOM 796 O O . THR A 1 97 ? 22.359 -0.861 -39.512 1.00 60.50 97 THR A O 1
ATOM 799 N N . ASP A 1 98 ? 24.297 -1.648 -40.375 1.00 60.25 98 ASP A N 1
ATOM 800 C CA . ASP A 1 98 ? 25.101 -0.441 -40.144 1.00 60.25 98 ASP A CA 1
ATOM 801 C C . ASP A 1 98 ? 24.612 0.645 -41.104 1.00 60.25 98 ASP A C 1
ATOM 803 O O . ASP A 1 98 ? 25.150 0.870 -42.188 1.00 60.25 98 ASP A O 1
ATOM 807 N N . VAL A 1 99 ? 23.495 1.275 -40.754 1.00 60.22 99 VAL A N 1
ATOM 808 C CA . VAL A 1 99 ? 23.026 2.433 -41.485 1.00 60.22 99 VAL A CA 1
ATOM 809 C C . VAL A 1 99 ? 23.916 3.571 -41.022 1.00 60.22 99 VAL A C 1
ATOM 811 O O . VAL A 1 99 ? 23.751 4.070 -39.908 1.00 60.22 99 VAL A O 1
ATOM 814 N N . GLU A 1 100 ? 24.834 4.005 -41.884 1.00 63.50 100 GLU A N 1
ATOM 815 C CA . GLU A 1 100 ? 25.432 5.338 -41.812 1.00 63.50 100 GLU A CA 1
ATOM 816 C C . GLU A 1 100 ? 24.305 6.370 -41.990 1.00 63.50 100 GLU A C 1
ATOM 818 O O . GLU A 1 100 ? 24.124 6.987 -43.041 1.00 63.50 100 GLU A O 1
ATOM 823 N N . ARG A 1 101 ? 23.450 6.514 -40.970 1.00 58.81 101 ARG A N 1
ATOM 824 C CA . ARG A 1 101 ? 22.441 7.562 -40.922 1.00 58.81 101 ARG A CA 1
ATOM 825 C C . ARG A 1 101 ? 23.193 8.842 -40.638 1.00 58.81 101 ARG A C 1
ATOM 827 O O . ARG A 1 101 ? 23.497 9.169 -39.496 1.00 58.81 101 ARG A O 1
ATOM 834 N N . THR A 1 102 ? 23.491 9.564 -41.706 1.00 60.47 102 THR A N 1
ATOM 835 C CA . THR A 1 102 ? 23.849 10.969 -41.609 1.00 60.47 102 THR A CA 1
ATOM 836 C C . THR A 1 102 ? 22.594 11.717 -41.180 1.00 60.47 102 THR A C 1
ATOM 838 O O . THR A 1 102 ? 21.650 11.931 -41.940 1.00 60.47 102 THR A O 1
ATOM 841 N N . PHE A 1 103 ? 22.530 12.043 -39.896 1.00 63.75 103 PHE A N 1
ATOM 842 C CA . PHE A 1 103 ? 21.500 12.928 -39.390 1.00 63.75 103 PHE A CA 1
ATOM 843 C C . PHE A 1 103 ? 21.902 14.366 -39.727 1.00 63.75 103 PHE A C 1
ATOM 845 O O . PHE A 1 103 ? 23.075 14.727 -39.684 1.00 63.75 103 PHE A O 1
ATOM 852 N N . ALA A 1 104 ? 20.927 15.220 -40.043 1.00 74.56 104 ALA A N 1
ATOM 853 C CA . ALA A 1 104 ? 21.168 16.659 -40.223 1.00 74.56 104 ALA A CA 1
ATOM 854 C C . ALA A 1 104 ? 21.529 17.377 -38.902 1.00 74.56 104 ALA A C 1
ATOM 856 O O . ALA A 1 104 ? 21.637 18.605 -38.859 1.00 74.56 104 ALA A O 1
ATOM 857 N N . TRP A 1 105 ? 21.656 16.608 -37.822 1.00 77.31 105 TRP A N 1
ATOM 858 C CA . TRP A 1 105 ? 21.996 17.042 -36.486 1.00 77.31 105 TRP A CA 1
ATOM 859 C C . TRP A 1 105 ? 23.062 16.117 -35.901 1.00 77.31 105 TRP A C 1
ATOM 861 O O . TRP A 1 105 ? 23.118 14.935 -36.231 1.00 77.31 105 TRP A O 1
ATOM 871 N N . ASP A 1 106 ? 23.887 16.674 -35.028 1.00 78.25 106 ASP A N 1
ATOM 872 C CA . ASP A 1 106 ? 24.921 15.957 -34.282 1.00 78.25 106 ASP A CA 1
ATOM 873 C C . ASP A 1 106 ? 24.689 16.174 -32.781 1.00 78.25 106 ASP A C 1
ATOM 875 O O . ASP A 1 106 ? 23.974 17.102 -32.392 1.00 78.25 106 ASP A O 1
ATOM 879 N N . TYR A 1 107 ? 25.253 15.332 -31.922 1.00 80.38 107 TYR A N 1
ATOM 880 C CA . TYR A 1 107 ? 25.117 15.477 -30.475 1.00 80.38 107 TYR A CA 1
ATOM 881 C C . TYR A 1 107 ? 26.463 15.366 -29.766 1.00 80.38 107 TYR A C 1
ATOM 883 O O . TYR A 1 107 ? 27.367 14.639 -30.163 1.00 80.38 107 TYR A O 1
ATOM 891 N N . ASN A 1 108 ? 26.596 16.097 -28.667 1.00 76.56 108 ASN A N 1
ATOM 892 C CA . ASN A 1 108 ? 27.741 15.999 -27.775 1.00 76.56 108 ASN A CA 1
ATOM 893 C C . ASN A 1 108 ? 27.281 16.119 -26.318 1.00 76.56 108 ASN A C 1
ATOM 895 O O . ASN A 1 108 ? 26.101 16.306 -26.029 1.00 76.56 108 ASN A O 1
ATOM 899 N N . ASN A 1 109 ? 28.227 16.053 -25.383 1.00 75.56 109 ASN A N 1
ATOM 900 C CA . ASN A 1 109 ? 27.934 16.109 -23.947 1.00 75.56 109 ASN A CA 1
ATOM 901 C C . ASN A 1 109 ? 27.289 17.427 -23.471 1.00 75.56 109 ASN A C 1
ATOM 903 O O . ASN A 1 109 ? 26.895 17.509 -22.312 1.00 75.56 109 ASN A O 1
ATOM 907 N N . LYS A 1 110 ? 27.209 18.459 -24.320 1.00 74.25 110 LYS A N 1
ATOM 908 C CA . LYS A 1 110 ? 26.549 19.735 -24.013 1.00 74.25 110 LYS A CA 1
ATOM 909 C C . LYS A 1 110 ? 25.162 19.849 -24.639 1.00 74.25 110 LYS A C 1
ATOM 911 O O . LYS A 1 110 ? 24.362 20.638 -24.163 1.00 74.25 110 LYS A O 1
ATOM 916 N N . GLY A 1 111 ? 24.853 19.092 -25.691 1.00 80.69 111 GLY A N 1
ATOM 917 C CA . GLY A 1 111 ? 23.536 19.147 -26.318 1.00 80.69 111 GLY A CA 1
ATOM 918 C C . GLY A 1 111 ? 23.526 18.735 -27.783 1.00 80.69 111 GLY A C 1
ATOM 919 O O . GLY A 1 111 ? 24.358 17.944 -28.226 1.00 80.69 111 GLY A O 1
ATOM 920 N N . ILE A 1 112 ? 22.552 19.265 -28.523 1.00 84.38 112 ILE A N 1
ATOM 921 C CA . ILE A 1 112 ? 22.244 18.857 -29.900 1.00 84.38 112 ILE A CA 1
ATOM 922 C C . ILE A 1 112 ? 22.533 20.018 -30.855 1.00 84.38 112 ILE A C 1
ATOM 924 O O . ILE A 1 112 ? 22.043 21.131 -30.661 1.00 84.38 112 ILE A O 1
ATOM 928 N N . CYS A 1 113 ? 23.311 19.757 -31.898 1.00 79.62 113 CYS A N 1
ATOM 929 C CA . CYS A 1 113 ? 23.689 20.714 -32.930 1.00 79.62 113 CYS A CA 1
ATOM 930 C C . CYS A 1 113 ? 22.838 20.510 -34.187 1.00 79.62 113 CYS A C 1
ATOM 932 O O . CYS A 1 113 ? 22.792 19.414 -34.732 1.00 79.62 113 CYS A O 1
ATOM 934 N N . PHE A 1 114 ? 22.225 21.578 -34.690 1.00 85.06 114 PHE A N 1
ATOM 935 C CA . PHE A 1 114 ? 21.498 21.639 -35.958 1.00 85.06 114 PHE A CA 1
ATOM 936 C C . PHE A 1 114 ? 22.188 22.664 -36.866 1.00 85.06 114 PHE A C 1
ATOM 938 O O . PHE A 1 114 ? 21.938 23.868 -36.753 1.00 85.06 114 PHE A O 1
ATOM 945 N N . ALA A 1 115 ? 23.068 22.204 -37.759 1.00 75.25 115 ALA A N 1
ATOM 946 C CA . ALA A 1 115 ? 23.925 23.078 -38.567 1.00 75.25 115 ALA A CA 1
ATOM 947 C C . ALA A 1 115 ? 24.658 24.132 -37.699 1.00 75.25 115 ALA A C 1
ATOM 949 O O . ALA A 1 115 ? 25.458 23.774 -36.837 1.00 75.25 115 ALA A O 1
ATOM 950 N N . GLU A 1 116 ? 24.366 25.424 -37.885 1.00 73.12 116 GLU A N 1
ATOM 951 C CA . GLU A 1 116 ? 24.997 26.540 -37.158 1.00 73.12 116 GLU A CA 1
ATOM 952 C C . GLU A 1 116 ? 24.361 26.847 -35.786 1.00 73.12 116 GLU A C 1
ATOM 954 O O . GLU A 1 116 ? 24.784 27.785 -35.107 1.00 73.12 116 GLU A O 1
ATOM 959 N N . LYS A 1 117 ? 23.336 26.096 -35.361 1.00 75.31 117 LYS A N 1
ATOM 960 C CA . LYS A 1 117 ? 22.612 26.329 -34.099 1.00 75.31 117 LYS A CA 1
ATOM 961 C C . LYS A 1 117 ? 22.812 25.180 -33.119 1.00 75.31 117 LYS A C 1
ATOM 963 O O . LYS A 1 117 ? 22.568 24.033 -33.477 1.00 75.31 117 LYS A O 1
ATOM 968 N N . GLN A 1 118 ? 23.157 25.483 -31.871 1.00 81.62 118 GLN A N 1
ATOM 969 C CA . GLN A 1 118 ? 23.259 24.494 -30.800 1.00 81.62 118 GLN A CA 1
ATOM 970 C C . GLN A 1 118 ? 22.134 24.691 -29.784 1.00 81.62 118 GLN A C 1
ATOM 972 O O . GLN A 1 118 ? 21.952 25.785 -29.247 1.00 81.62 118 GLN A O 1
ATOM 977 N N . LEU A 1 119 ? 21.396 23.620 -29.503 1.00 79.62 119 LEU A N 1
ATOM 978 C CA . LEU A 1 119 ? 20.532 23.520 -28.336 1.00 79.62 119 LEU A CA 1
ATOM 979 C C . LEU A 1 119 ? 21.374 22.993 -27.173 1.00 79.62 119 LEU A C 1
ATOM 981 O O . LEU A 1 119 ? 21.726 21.813 -27.152 1.00 79.62 119 LEU A O 1
ATOM 985 N N . ASP A 1 120 ? 21.717 23.877 -26.239 1.00 79.06 120 ASP A N 1
ATOM 986 C CA . ASP A 1 120 ? 22.424 23.510 -25.014 1.00 79.06 120 ASP A CA 1
ATOM 987 C C . ASP A 1 120 ? 21.442 22.863 -24.025 1.00 79.06 120 ASP A C 1
ATOM 989 O O . ASP A 1 120 ? 20.380 23.413 -23.734 1.00 79.06 120 ASP A O 1
ATOM 993 N N . LEU A 1 121 ? 21.784 21.663 -23.563 1.00 76.75 121 LEU A N 1
ATOM 994 C CA . LEU A 1 121 ? 21.013 20.870 -22.605 1.00 76.75 121 LEU A CA 1
ATOM 995 C C . LEU A 1 121 ? 21.706 20.796 -21.235 1.00 76.75 121 LEU A C 1
ATOM 997 O O . LEU A 1 121 ? 21.198 20.134 -20.330 1.00 76.75 121 LEU A O 1
ATOM 1001 N N . SER A 1 122 ? 22.875 21.426 -21.088 1.00 70.94 122 SER A N 1
ATOM 1002 C CA . SER A 1 122 ? 23.650 21.432 -19.846 1.00 70.94 122 SER A CA 1
ATOM 1003 C C . SER A 1 122 ? 23.189 22.501 -18.851 1.00 70.94 122 SER A C 1
ATOM 1005 O O . SER A 1 122 ? 23.368 22.317 -17.646 1.00 70.94 122 SER A O 1
ATOM 1007 N N . ASP A 1 123 ? 22.512 23.550 -19.329 1.00 62.66 123 ASP A N 1
ATOM 1008 C CA . ASP A 1 123 ? 21.934 24.602 -18.495 1.00 62.66 123 ASP A CA 1
ATOM 1009 C C . ASP A 1 123 ? 20.413 24.438 -18.339 1.00 62.66 123 ASP A C 1
ATOM 1011 O O . ASP A 1 123 ? 19.654 24.376 -19.304 1.00 62.66 123 ASP A O 1
ATOM 1015 N N . SER A 1 124 ? 19.930 24.442 -17.092 1.00 60.59 124 SER A N 1
ATOM 1016 C CA . SER A 1 124 ? 18.500 24.353 -16.748 1.00 60.59 124 SER A CA 1
ATOM 1017 C C . SER A 1 124 ? 17.684 25.615 -17.082 1.00 60.59 124 SER A C 1
ATOM 1019 O O . SER A 1 124 ? 16.504 25.687 -16.745 1.00 60.59 124 SER A O 1
ATOM 1021 N N . ASN A 1 125 ? 18.307 26.618 -17.705 1.00 57.31 125 ASN A N 1
ATOM 1022 C CA . ASN A 1 125 ? 17.685 27.848 -18.190 1.00 57.31 125 ASN A CA 1
ATOM 1023 C C . ASN A 1 125 ? 17.857 27.890 -19.713 1.00 57.31 125 ASN A C 1
ATOM 1025 O O . ASN A 1 125 ? 18.759 28.538 -20.239 1.00 57.31 125 ASN A O 1
ATOM 1029 N N . THR A 1 126 ? 17.022 27.140 -20.429 1.00 54.84 126 THR A N 1
ATOM 1030 C CA . THR A 1 126 ? 17.055 27.079 -21.893 1.00 54.84 126 THR A CA 1
ATOM 1031 C C . THR A 1 126 ? 16.462 28.351 -22.494 1.00 54.84 126 THR A C 1
ATOM 1033 O O . THR A 1 126 ? 15.315 28.351 -22.938 1.00 54.84 126 THR A O 1
ATOM 1036 N N . ASP A 1 127 ? 17.242 29.428 -22.520 1.00 50.12 127 ASP A N 1
ATOM 1037 C CA . ASP A 1 127 ? 16.941 30.611 -23.318 1.00 50.12 127 ASP A CA 1
ATOM 1038 C C . ASP A 1 127 ? 17.918 30.698 -24.500 1.00 50.12 127 ASP A C 1
ATOM 1040 O O . ASP A 1 127 ? 19.063 31.121 -24.380 1.00 50.12 127 ASP A O 1
ATOM 1044 N N . PHE A 1 128 ? 17.372 30.315 -25.659 1.00 52.75 128 PHE A N 1
ATOM 1045 C CA . PHE A 1 128 ? 17.842 30.519 -27.032 1.00 52.75 128 PHE A CA 1
ATOM 1046 C C . PHE A 1 128 ? 19.092 29.753 -27.493 1.00 52.75 128 PHE A C 1
ATOM 1048 O O . PHE A 1 128 ? 20.171 29.814 -26.918 1.00 52.75 128 PHE A O 1
ATOM 1055 N N . ALA A 1 129 ? 18.919 29.063 -28.628 1.00 55.78 129 ALA A N 1
ATOM 1056 C CA . ALA A 1 129 ? 19.971 28.367 -29.353 1.00 55.78 129 ALA A CA 1
ATOM 1057 C C . ALA A 1 129 ? 21.198 29.270 -29.564 1.00 55.78 129 ALA A C 1
ATOM 1059 O O . ALA A 1 129 ? 21.092 30.352 -30.149 1.00 55.78 129 ALA A O 1
ATOM 1060 N N . VAL A 1 130 ? 22.353 28.807 -29.098 1.00 58.25 130 VAL A N 1
ATOM 1061 C CA . VAL A 1 130 ? 23.626 29.530 -29.176 1.00 58.25 130 VAL A CA 1
ATOM 1062 C C . VAL A 1 130 ? 24.293 29.204 -30.521 1.00 58.25 130 VAL A C 1
ATOM 1064 O O . VAL A 1 130 ? 24.132 28.083 -31.017 1.00 58.25 130 VAL A O 1
ATOM 1067 N N . PRO A 1 131 ? 25.023 30.142 -31.154 1.00 55.81 131 PRO A N 1
ATOM 1068 C CA . PRO A 1 131 ? 25.800 29.839 -32.353 1.00 55.81 131 PRO A CA 1
ATOM 1069 C C . PRO A 1 131 ? 26.801 28.702 -32.103 1.00 55.81 131 PRO A C 1
ATOM 1071 O O . PRO A 1 131 ? 27.567 28.741 -31.137 1.00 55.81 131 PRO A O 1
ATOM 1074 N N . CYS A 1 132 ? 26.809 27.698 -32.982 1.00 51.50 132 CYS A N 1
ATOM 1075 C CA . CYS A 1 132 ? 27.789 26.615 -32.950 1.00 51.50 132 CYS A CA 1
ATOM 1076 C C . CYS A 1 132 ? 29.193 27.178 -33.230 1.00 51.50 132 CYS A C 1
ATOM 1078 O O . CYS A 1 132 ? 29.505 27.525 -34.364 1.00 51.50 132 CYS A O 1
ATOM 1080 N N . ASN A 1 133 ? 30.070 27.224 -32.223 1.00 54.12 133 ASN A N 1
ATOM 1081 C CA . ASN A 1 133 ? 31.470 27.654 -32.391 1.00 54.12 133 ASN A CA 1
ATOM 1082 C C . ASN A 1 133 ? 32.428 26.510 -32.782 1.00 54.12 133 ASN A C 1
ATOM 1084 O O . ASN A 1 133 ? 33.647 26.686 -32.756 1.00 54.12 133 ASN A O 1
ATOM 1088 N N . TYR A 1 134 ? 31.905 25.337 -33.143 1.00 51.12 134 TYR A N 1
ATOM 1089 C CA . TYR A 1 134 ? 32.718 24.262 -33.705 1.00 51.12 134 TYR A CA 1
ATOM 1090 C C . TYR A 1 134 ? 32.844 24.469 -35.212 1.00 51.12 134 TYR A C 1
ATOM 1092 O O . TYR A 1 134 ? 31.853 24.467 -35.936 1.00 51.12 134 TYR A O 1
ATOM 1100 N N . GLY A 1 135 ? 34.080 24.709 -35.656 1.00 43.59 135 GLY A N 1
ATOM 1101 C CA . GLY A 1 135 ? 34.409 25.012 -37.042 1.00 43.59 135 GLY A CA 1
ATOM 1102 C C . GLY A 1 135 ? 33.836 23.979 -38.006 1.00 43.59 135 GLY A C 1
ATOM 1103 O O . GLY A 1 135 ? 34.076 22.781 -37.877 1.00 43.59 135 GLY A O 1
ATOM 1104 N N . THR A 1 136 ? 33.105 24.468 -39.001 1.00 46.25 136 THR A N 1
ATOM 1105 C CA . THR A 1 136 ? 32.723 23.715 -40.190 1.00 46.25 136 THR A CA 1
ATOM 1106 C C . THR A 1 136 ? 33.983 23.311 -40.956 1.00 46.25 136 THR A C 1
ATOM 1108 O O . THR A 1 136 ? 34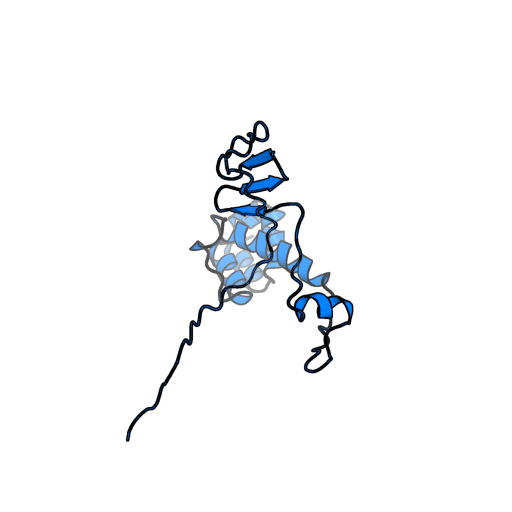.454 24.049 -41.818 1.00 46.25 136 THR A O 1
ATOM 1111 N N . HIS A 1 137 ? 34.538 22.139 -40.660 1.00 40.31 137 HIS A N 1
ATOM 1112 C CA . HIS A 1 137 ? 35.422 21.437 -41.585 1.00 40.31 137 HIS A CA 1
ATOM 1113 C C . HIS A 1 137 ? 34.622 20.326 -42.266 1.00 40.31 137 HIS A C 1
ATOM 1115 O O . HIS A 1 137 ? 34.729 19.152 -41.932 1.00 40.31 137 HIS A O 1
ATOM 1121 N N . PHE A 1 138 ? 33.818 20.712 -43.257 1.00 43.59 138 PHE A N 1
ATOM 1122 C CA . PHE A 1 138 ? 33.520 19.809 -44.363 1.00 43.59 138 PHE A CA 1
ATOM 1123 C C . PHE A 1 138 ? 34.761 19.796 -45.258 1.00 43.59 138 PHE A C 1
ATOM 1125 O O . PHE A 1 138 ? 34.928 20.662 -46.113 1.00 43.59 138 PHE A O 1
ATOM 1132 N N . GLN A 1 139 ? 35.670 18.851 -45.024 1.00 33.00 139 GLN A N 1
ATOM 1133 C CA . GLN A 1 139 ? 36.675 18.489 -46.018 1.00 33.00 139 GLN A CA 1
ATOM 1134 C C . GLN A 1 139 ? 36.101 17.340 -46.845 1.00 33.00 139 GLN A C 1
ATOM 1136 O O . GLN A 1 139 ? 36.200 16.169 -46.493 1.00 33.00 139 GLN A O 1
ATOM 1141 N N . SER A 1 140 ? 35.434 17.706 -47.935 1.00 48.16 140 SER A N 1
ATOM 1142 C CA . SER A 1 140 ? 35.199 16.807 -49.054 1.00 48.16 140 SER A CA 1
ATOM 1143 C C . SER A 1 140 ? 36.502 16.700 -49.840 1.00 48.16 140 SER A C 1
ATOM 1145 O O . SER A 1 140 ? 36.722 17.507 -50.731 1.00 48.16 140 SER A O 1
ATOM 1147 N N . ASP A 1 141 ? 37.366 15.749 -49.505 1.00 32.22 141 ASP A N 1
ATOM 1148 C CA . ASP A 1 141 ? 38.419 15.308 -50.419 1.00 32.22 141 ASP A CA 1
ATOM 1149 C C . ASP A 1 141 ? 38.653 13.811 -50.220 1.00 32.22 141 ASP A C 1
ATOM 1151 O O . ASP A 1 141 ? 39.312 13.351 -49.290 1.00 32.22 141 ASP A O 1
ATOM 1155 N N . SER A 1 142 ? 38.048 13.045 -51.124 1.00 46.28 142 SER A N 1
ATOM 1156 C CA . SER A 1 142 ? 38.404 11.658 -51.374 1.00 46.28 142 SER A CA 1
ATOM 1157 C C . SER A 1 142 ? 39.729 11.655 -52.131 1.00 46.28 142 SER A C 1
ATOM 1159 O O . SER A 1 142 ? 39.753 11.801 -53.352 1.00 46.28 142 SER A O 1
ATOM 1161 N N . SER A 1 143 ? 40.830 11.474 -51.414 1.00 40.59 143 SER A N 1
ATOM 1162 C CA . SER A 1 143 ? 42.097 11.039 -51.997 1.00 40.59 143 SER A CA 1
ATOM 1163 C C . SER A 1 143 ? 42.813 10.123 -51.014 1.00 40.59 143 SER A C 1
ATOM 1165 O O . SER A 1 143 ? 42.992 10.474 -49.849 1.00 40.59 143 SER A O 1
ATOM 1167 N N . ASP A 1 144 ? 43.161 8.945 -51.523 1.00 42.94 144 ASP A N 1
ATOM 1168 C CA . ASP A 1 144 ? 43.811 7.812 -50.871 1.00 42.94 144 ASP A CA 1
ATOM 1169 C C . ASP A 1 144 ? 44.862 8.188 -49.819 1.00 42.94 144 ASP A C 1
ATOM 1171 O O . ASP A 1 144 ? 45.715 9.025 -50.091 1.00 42.94 144 ASP A O 1
ATOM 1175 N N . ILE A 1 145 ? 44.880 7.475 -48.684 1.00 34.84 145 ILE A N 1
ATOM 1176 C CA . ILE A 1 145 ? 46.104 6.967 -48.038 1.00 34.84 145 ILE A CA 1
ATOM 1177 C C . ILE A 1 145 ? 45.740 5.792 -47.114 1.00 34.84 145 ILE A C 1
ATOM 1179 O O . ILE A 1 145 ? 44.905 5.872 -46.216 1.00 34.84 145 ILE A O 1
ATOM 1183 N N . CYS A 1 146 ? 46.429 4.687 -47.377 1.00 39.00 146 CYS A N 1
ATOM 1184 C CA . CYS A 1 146 ? 46.501 3.452 -46.613 1.00 39.00 146 CYS A CA 1
ATOM 1185 C C . CYS A 1 146 ? 47.039 3.702 -45.187 1.00 39.00 146 CYS A C 1
ATOM 1187 O O . CYS A 1 146 ? 48.026 4.419 -45.026 1.00 39.00 146 CYS A O 1
ATOM 1189 N N . GLY A 1 147 ? 46.462 3.064 -44.164 1.00 31.00 147 GLY A N 1
ATOM 1190 C CA . GLY A 1 147 ? 46.948 3.165 -42.785 1.00 31.00 147 GLY A CA 1
ATOM 1191 C C . GLY A 1 147 ? 46.417 2.054 -41.884 1.00 31.00 147 GLY A C 1
ATOM 1192 O O . GLY A 1 147 ? 45.382 2.201 -41.249 1.00 31.00 147 GLY A O 1
ATOM 1193 N N . SER A 1 148 ? 47.138 0.934 -41.860 1.00 39.50 148 SER A N 1
ATOM 1194 C CA . SER A 1 148 ? 46.907 -0.254 -41.036 1.00 39.50 148 SER A CA 1
ATOM 1195 C C . SER A 1 148 ? 46.690 0.033 -39.545 1.00 39.50 148 SER A C 1
ATOM 1197 O O . SER A 1 148 ? 47.457 0.768 -38.928 1.00 39.50 148 SER A O 1
ATOM 1199 N N . GLY A 1 149 ? 45.737 -0.683 -38.946 1.00 30.44 149 GLY A N 1
ATOM 1200 C CA . GLY A 1 149 ? 45.567 -0.802 -37.498 1.00 30.44 149 GLY A CA 1
ATOM 1201 C C . GLY A 1 149 ? 44.968 -2.157 -37.129 1.00 30.44 149 GLY A C 1
ATOM 1202 O O . GLY A 1 149 ? 43.783 -2.262 -36.842 1.00 30.44 149 GLY A O 1
ATOM 1203 N N . THR A 1 150 ? 45.776 -3.217 -37.181 1.00 33.97 150 THR A N 1
ATOM 1204 C CA . THR A 1 150 ? 45.429 -4.544 -36.652 1.00 33.97 150 THR A CA 1
ATOM 1205 C C . THR A 1 150 ? 45.382 -4.507 -35.124 1.00 33.97 150 THR A C 1
ATOM 1207 O O . THR A 1 150 ? 46.404 -4.240 -34.493 1.00 33.97 150 THR A O 1
ATOM 1210 N N . VAL A 1 151 ? 44.232 -4.835 -34.530 1.00 35.78 151 VAL A N 1
ATOM 1211 C CA . VAL A 1 151 ? 44.116 -5.196 -33.108 1.00 35.78 151 VAL A CA 1
ATOM 1212 C C . VAL A 1 151 ? 44.029 -6.718 -33.020 1.00 35.78 151 VAL A C 1
ATOM 1214 O O . VAL A 1 151 ? 43.021 -7.319 -33.375 1.00 35.78 151 VAL A O 1
ATOM 1217 N N . THR A 1 152 ? 45.115 -7.351 -32.584 1.00 35.69 152 THR A N 1
ATOM 1218 C CA . THR A 1 152 ? 45.169 -8.776 -32.232 1.00 35.69 152 THR A CA 1
ATOM 1219 C C . THR A 1 152 ? 44.709 -8.969 -30.789 1.00 35.69 152 THR A C 1
ATOM 1221 O O . THR A 1 152 ? 45.346 -8.447 -29.874 1.00 35.69 152 THR A O 1
ATOM 1224 N N . THR A 1 153 ? 43.655 -9.755 -30.568 1.00 39.19 153 THR A N 1
ATOM 1225 C CA . THR A 1 153 ? 43.340 -10.337 -29.254 1.00 39.19 153 THR A CA 1
ATOM 1226 C C . THR A 1 153 ? 43.690 -11.819 -29.269 1.00 39.19 153 THR A C 1
ATOM 1228 O O . THR A 1 153 ? 42.910 -12.630 -29.763 1.00 39.19 153 THR A O 1
ATOM 1231 N N . ASP A 1 154 ? 44.857 -12.168 -28.730 1.00 33.19 154 ASP A N 1
ATOM 1232 C CA . ASP A 1 154 ? 45.222 -13.554 -28.433 1.00 33.19 154 ASP A CA 1
ATOM 1233 C C . ASP A 1 154 ? 45.028 -13.813 -26.935 1.00 33.19 154 ASP A C 1
ATOM 1235 O O . ASP A 1 154 ? 45.742 -13.276 -26.087 1.00 33.19 154 ASP A O 1
ATOM 1239 N N . GLY A 1 155 ? 44.030 -14.635 -26.615 1.00 35.28 155 GLY A N 1
ATOM 1240 C CA . GLY A 1 155 ? 43.841 -15.240 -25.304 1.00 35.28 155 GLY A CA 1
ATOM 1241 C C . GLY A 1 155 ? 44.010 -16.748 -25.432 1.00 35.28 155 GLY A C 1
ATOM 1242 O O . GLY A 1 155 ? 43.141 -17.416 -25.987 1.00 35.28 155 GLY A O 1
ATOM 1243 N N . LYS A 1 156 ? 45.113 -17.296 -24.909 1.00 36.38 156 LYS A N 1
ATOM 1244 C CA . LYS A 1 156 ? 45.291 -18.745 -24.757 1.00 36.38 156 LYS A CA 1
ATOM 1245 C C . LYS A 1 156 ? 45.823 -19.085 -23.364 1.00 36.38 156 LYS A C 1
ATOM 1247 O O . LYS A 1 156 ? 46.896 -18.643 -22.966 1.00 36.38 156 LYS A O 1
ATOM 1252 N N . VAL A 1 157 ? 45.015 -19.867 -22.653 1.00 41.81 157 VAL A N 1
ATOM 1253 C CA . VAL A 1 157 ? 45.256 -20.492 -21.343 1.00 41.81 157 VAL A CA 1
ATOM 1254 C C . VAL A 1 157 ? 46.269 -21.637 -21.488 1.00 41.81 157 VAL A C 1
ATOM 1256 O O . VAL A 1 157 ? 46.173 -22.365 -22.480 1.00 41.81 157 VAL A O 1
ATOM 1259 N N . PRO A 1 158 ? 47.181 -21.862 -20.525 1.00 47.41 158 PRO A N 1
ATOM 1260 C CA . PRO A 1 158 ? 47.889 -23.131 -20.414 1.00 47.41 158 PRO A CA 1
ATOM 1261 C C . PRO A 1 158 ? 47.421 -23.957 -19.200 1.00 47.41 158 PRO A C 1
ATOM 1263 O O . PRO A 1 158 ? 47.281 -23.426 -18.095 1.00 47.41 158 PRO A O 1
ATOM 1266 N N . GLU A 1 159 ? 47.211 -25.255 -19.438 1.00 37.66 159 GLU A N 1
ATOM 1267 C CA . GLU A 1 159 ? 47.618 -26.329 -18.513 1.00 37.66 159 GLU A CA 1
ATOM 1268 C C . GLU A 1 159 ? 49.124 -26.585 -18.667 1.00 37.66 159 GLU A C 1
ATOM 1270 O O . GLU A 1 159 ? 49.625 -26.454 -19.813 1.00 37.66 159 GLU A O 1
#

Radius of gyration: 31.42 Å; chains: 1; bounding box: 67×57×75 Å

Foldseek 3Di:
DDLVVLQVVLLPDALLVLLVQLVVDVVSVVSHDLVSLVVNVCVVPVPDDCVPDPDDGSSVVSNVVSVVVVVVVVPPPPPPPPPDDDPDPPVCVVVVDPPPPPDCWDADPQAIDRPQWGQGPPDPDRDGTDGDPPDPPPPPDPDDDDDDDDDDDDDDDDD

Secondary structure (DSSP, 8-state):
--HHHHHHHHHHS-HHHHHHHHHH-HHHHHHS-HHHHHHHHHHH-TT--GGGSS-SSHHHHHHHHHHHHTTGGGS--------SSPPPPGGGGGGTS------SEEEETTEEEETTEEEE-SSSS--SPEE--S-------------------------

Sequence (159 aa):
MLPELIERICGHLELADVVSLRQTSRFYRQTISESLVRDKLLQECPYYHMEYSQYSSWGTCAAHYVRDKHFDVFIDPVEFSTHTDSPLPADFECLCTDVERTFAWDYNNKGICFAEKQLDLSDSNTDFAVPCNYGTHFQSDSSDICGSGTVTTDGKVPE

pLDDT: mean 71.93, std 20.37, range [30.44, 95.25]